Protein AF-A0A1F8CWR6-F1 (afdb_monomer_lite)

pLDDT: mean 93.89, std 5.37, range [63.25, 98.38]

Foldseek 3Di:
DVVVVVVVVVVVVVVVVVVCCCVVPVVVLVVLLVVLVLLLVLLVQLLVLLVVLLVADPPDPCRVVSNVVSVVSNVVSLVVCCVDPPDPLSNVLSVVVVVLVVVLVPDPDSVVSSVSCPDPSVVVSSVSSVVSSVVSVVSNVD

Radius of gyration: 23.77 Å; chains: 1; bounding box: 49×27×77 Å

Secondary structure (DSSP, 8-state):
-HHHHHHHHHHHHHHHHHHHHIIIIIHHHHHHHHHHHHHHHHHHHHHHHHHHHTT--TTSTTHHHHHHHHHHHHHHHHHHHHHS-SSHHHHHHHHHHHHHHHHHHTSSSHHHHHHHHTSHHHHHHHHHHHHHHHHHHHHHH-

Sequence (142 aa):
MRYVTFVVKILVIFAVILLGYYFIYLLPHKGEVKEASSHYSNLVQNRTAYVNLTKLDSKSPSFDIQKSNLVDIIKKTNAKGLEKPINEEERRFFEKQNEILDRVFATDSYEEGVAILKSDESIKLLIDQSNLIDQIKKNIEG

Structure (mmCIF, N/CA/C/O backbone):
data_AF-A0A1F8CWR6-F1
#
_entry.id   AF-A0A1F8CWR6-F1
#
loop_
_atom_site.group_PDB
_atom_site.id
_atom_site.type_symbol
_atom_site.label_atom_id
_atom_site.label_alt_id
_atom_site.label_comp_id
_atom_site.label_asym_id
_atom_site.label_entity_id
_atom_site.label_seq_id
_atom_site.pdbx_PDB_ins_code
_atom_site.Cartn_x
_atom_site.Cartn_y
_atom_site.Cartn_z
_atom_site.occupancy
_atom_site.B_iso_or_equiv
_atom_site.auth_seq_id
_atom_site.auth_comp_id
_atom_site.auth_asym_id
_atom_site.auth_atom_id
_atom_site.pdbx_PDB_model_num
ATOM 1 N N . MET A 1 1 ? 24.774 17.516 -57.861 1.00 63.25 1 MET A N 1
ATOM 2 C CA . MET A 1 1 ? 24.082 16.226 -57.612 1.00 63.25 1 MET A CA 1
ATOM 3 C C . MET A 1 1 ? 24.806 15.320 -56.613 1.00 63.25 1 MET A C 1
ATOM 5 O O . MET A 1 1 ? 24.201 15.028 -55.595 1.00 63.25 1 MET A O 1
ATOM 9 N N . ARG A 1 2 ? 26.084 14.941 -56.806 1.00 76.50 2 ARG A N 1
ATOM 10 C CA . ARG A 1 2 ? 26.830 14.066 -55.860 1.00 76.50 2 ARG A CA 1
ATOM 11 C C . ARG A 1 2 ? 26.803 14.517 -54.390 1.00 76.50 2 ARG A C 1
ATOM 13 O O . ARG A 1 2 ? 26.593 13.690 -53.511 1.00 76.50 2 ARG A O 1
ATOM 20 N N . TYR A 1 3 ? 26.972 15.815 -54.136 1.00 81.06 3 TYR A N 1
ATOM 21 C CA . TYR A 1 3 ? 26.941 16.379 -52.780 1.00 81.06 3 TYR A CA 1
ATOM 22 C C . TYR A 1 3 ? 25.564 16.235 -52.113 1.00 81.06 3 TYR A C 1
ATOM 24 O O . TYR A 1 3 ? 25.468 15.793 -50.977 1.00 81.06 3 TYR A O 1
ATOM 32 N N . VAL A 1 4 ? 24.486 16.507 -52.855 1.00 83.38 4 VAL A N 1
ATOM 33 C CA . VAL A 1 4 ? 23.104 16.349 -52.368 1.00 83.38 4 VAL A CA 1
ATOM 34 C C . VAL A 1 4 ? 22.824 14.889 -52.010 1.00 83.38 4 VAL A C 1
ATOM 36 O O . VAL A 1 4 ? 22.310 14.607 -50.934 1.00 83.38 4 VAL A O 1
ATOM 39 N N . THR A 1 5 ? 23.229 13.941 -52.860 1.00 85.38 5 THR A N 1
ATOM 40 C CA . THR A 1 5 ? 23.070 12.507 -52.577 1.00 85.38 5 THR A CA 1
ATOM 41 C C . THR A 1 5 ? 23.862 12.068 -51.341 1.00 85.38 5 THR A C 1
ATOM 43 O O . THR A 1 5 ? 23.394 11.224 -50.582 1.00 85.38 5 THR A O 1
ATOM 46 N N . PHE A 1 6 ? 25.051 12.635 -51.120 1.00 87.75 6 PHE A N 1
ATOM 47 C CA . PHE A 1 6 ? 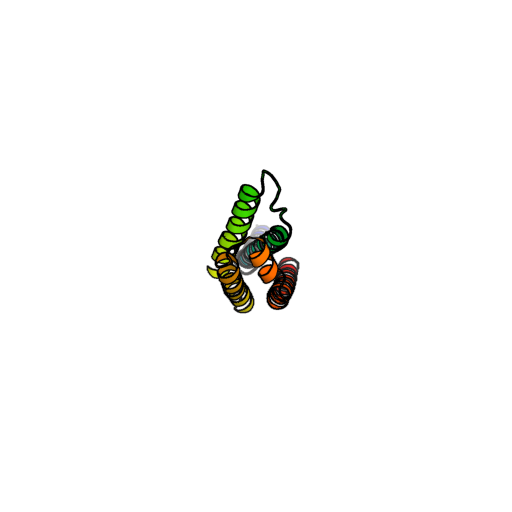25.861 12.365 -49.931 1.00 87.75 6 PHE A CA 1
ATOM 48 C C . PHE A 1 6 ? 25.190 12.884 -48.652 1.00 87.75 6 PHE A C 1
ATOM 50 O O . PHE A 1 6 ? 25.055 12.133 -47.689 1.00 87.75 6 PHE A O 1
ATOM 57 N N . VAL A 1 7 ? 24.680 14.120 -48.673 1.00 89.88 7 VAL A N 1
ATOM 58 C CA . VAL A 1 7 ? 23.935 14.712 -47.549 1.00 89.88 7 VAL A CA 1
ATOM 59 C C . VAL A 1 7 ? 22.681 13.897 -47.224 1.00 89.88 7 VAL A C 1
ATOM 61 O O . VAL A 1 7 ? 22.450 13.574 -46.062 1.00 89.88 7 VAL A O 1
ATOM 64 N N . VAL A 1 8 ? 21.907 13.484 -48.234 1.00 92.56 8 VAL A N 1
ATOM 65 C CA . VAL A 1 8 ? 20.714 12.644 -48.029 1.00 92.56 8 VAL A CA 1
ATOM 66 C C . VAL A 1 8 ? 21.076 11.308 -47.375 1.00 92.56 8 VAL A C 1
ATOM 68 O O . VAL A 1 8 ? 20.398 10.889 -46.443 1.00 92.56 8 VAL A O 1
ATOM 71 N N . LYS A 1 9 ? 22.166 10.651 -47.795 1.00 91.12 9 LYS A N 1
ATOM 72 C CA . LYS A 1 9 ? 22.621 9.398 -47.164 1.00 91.12 9 LYS A CA 1
ATOM 73 C C . LYS A 1 9 ? 22.988 9.589 -45.693 1.00 91.12 9 LYS A C 1
ATOM 75 O O . LYS A 1 9 ? 22.618 8.751 -44.876 1.00 91.12 9 LYS A O 1
ATOM 80 N N . ILE A 1 10 ? 23.671 10.683 -45.353 1.00 92.88 10 ILE A N 1
ATOM 81 C CA . ILE A 1 10 ? 23.999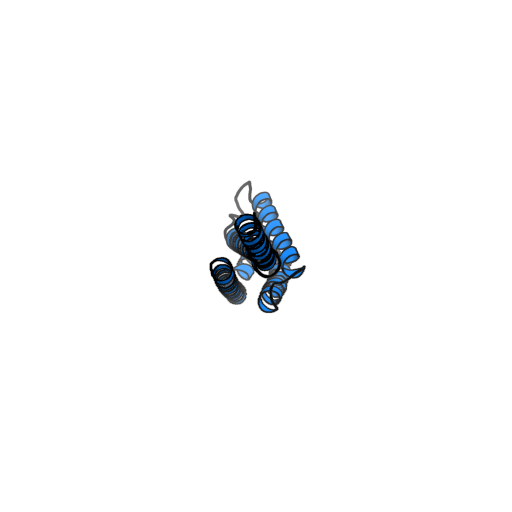 11.011 -43.958 1.00 92.88 10 ILE A CA 1
ATOM 82 C C . ILE A 1 10 ? 22.723 11.222 -43.142 1.00 92.88 10 ILE A C 1
ATOM 84 O O . ILE A 1 10 ? 22.608 10.662 -42.056 1.00 92.88 10 ILE A O 1
ATOM 88 N N . LEU A 1 11 ? 21.747 11.967 -43.669 1.00 93.56 11 LEU A N 1
ATOM 89 C CA . LEU A 1 11 ? 20.468 12.188 -42.989 1.00 93.56 11 LEU A CA 1
ATOM 90 C C . LEU A 1 11 ? 19.700 10.883 -42.764 1.00 93.56 11 LEU A C 1
ATOM 92 O O . LEU A 1 11 ? 19.148 10.687 -41.686 1.00 93.56 11 LEU A O 1
ATOM 96 N N . VAL A 1 12 ? 19.701 9.972 -43.741 1.00 93.50 12 VAL A N 1
ATOM 97 C CA . VAL A 1 12 ? 19.077 8.648 -43.595 1.00 93.50 12 VAL A CA 1
ATOM 98 C C . VAL A 1 12 ? 19.776 7.834 -42.505 1.00 93.50 12 VAL A C 1
ATOM 100 O O . VAL A 1 12 ? 19.101 7.280 -41.643 1.00 93.50 12 VAL A O 1
ATOM 103 N N . ILE A 1 13 ? 21.112 7.795 -42.488 1.00 94.12 13 ILE A N 1
ATOM 104 C CA . ILE A 1 13 ? 21.872 7.090 -41.442 1.00 94.12 13 ILE A CA 1
ATOM 105 C C . ILE A 1 13 ? 21.582 7.695 -40.062 1.00 94.12 13 ILE A C 1
ATOM 107 O O . ILE A 1 13 ? 21.344 6.962 -39.105 1.00 94.12 13 ILE A O 1
ATOM 111 N N . PHE A 1 14 ? 21.539 9.024 -39.961 1.00 94.94 14 PHE A N 1
ATOM 112 C CA . PHE A 1 14 ? 21.225 9.717 -38.715 1.00 94.94 14 PHE A CA 1
ATOM 113 C C . PHE A 1 14 ? 19.796 9.426 -38.238 1.00 94.94 14 PHE A C 1
ATOM 115 O O . PHE A 1 14 ? 19.587 9.135 -37.063 1.00 94.94 14 PHE A O 1
ATOM 122 N N . ALA A 1 15 ? 18.818 9.420 -39.149 1.00 94.00 15 ALA A N 1
ATOM 123 C CA . ALA A 1 15 ? 17.442 9.046 -38.839 1.00 94.00 15 ALA A CA 1
ATOM 124 C C . ALA A 1 15 ? 17.346 7.599 -38.328 1.00 94.00 15 ALA A C 1
ATOM 126 O O . ALA A 1 15 ? 16.650 7.345 -37.349 1.00 94.00 15 ALA A O 1
ATOM 127 N N . VAL A 1 16 ? 18.084 6.662 -38.934 1.00 95.44 16 VAL A N 1
ATOM 128 C CA . VAL A 1 16 ? 18.144 5.265 -38.473 1.00 95.44 16 VAL A CA 1
ATOM 129 C C . VAL A 1 16 ? 18.759 5.165 -37.074 1.00 95.44 16 VAL A C 1
ATOM 131 O O . VAL A 1 16 ? 18.219 4.445 -36.237 1.00 95.44 16 VAL A O 1
ATOM 134 N N . ILE A 1 17 ? 19.831 5.912 -36.781 1.00 94.94 17 ILE A N 1
ATOM 135 C CA . ILE A 1 17 ? 20.437 5.949 -35.438 1.00 94.94 17 ILE A CA 1
ATOM 136 C C . ILE A 1 17 ? 19.445 6.498 -34.404 1.00 94.94 17 ILE A C 1
ATOM 138 O O . ILE A 1 17 ? 19.282 5.899 -33.343 1.00 94.94 17 ILE A O 1
ATOM 142 N N . LEU A 1 18 ? 18.753 7.600 -34.710 1.00 93.31 18 LEU A N 1
ATOM 143 C CA . LEU A 1 18 ? 17.763 8.189 -33.805 1.00 93.31 18 LEU A CA 1
ATOM 144 C C . LEU A 1 18 ? 16.574 7.258 -33.555 1.00 93.31 18 LEU A C 1
ATOM 146 O O . LEU A 1 18 ? 16.132 7.124 -32.415 1.00 93.31 18 LEU A O 1
ATOM 150 N N . LEU A 1 19 ? 16.074 6.591 -34.599 1.00 94.38 19 LEU A N 1
ATOM 151 C CA . LEU A 1 19 ? 15.018 5.589 -34.462 1.00 94.38 19 LEU A CA 1
ATOM 152 C C . LEU A 1 19 ? 15.497 4.406 -33.616 1.00 94.38 19 LEU A C 1
ATOM 154 O O . LEU A 1 19 ? 14.787 3.988 -32.705 1.00 94.38 19 LEU A O 1
ATOM 158 N N . GLY A 1 20 ? 16.714 3.915 -33.859 1.00 93.19 20 GLY A N 1
ATOM 159 C CA . GLY A 1 20 ? 17.332 2.869 -33.046 1.00 93.19 20 GLY A CA 1
ATOM 160 C C . GLY A 1 20 ? 17.413 3.263 -31.571 1.00 93.19 20 GLY A C 1
ATOM 161 O O . GLY A 1 20 ? 16.938 2.523 -30.716 1.00 93.19 20 GLY A O 1
ATOM 162 N N . TYR A 1 21 ? 17.924 4.459 -31.269 1.00 92.81 21 TYR A N 1
ATOM 163 C CA . TYR A 1 21 ? 17.974 4.988 -29.903 1.00 92.81 21 TYR A CA 1
ATOM 164 C C . TYR A 1 21 ? 16.580 5.093 -29.265 1.00 92.81 21 TYR A C 1
ATOM 166 O O . TYR A 1 21 ? 16.386 4.694 -28.116 1.00 92.81 21 TYR A O 1
ATOM 174 N N . TYR A 1 22 ? 15.587 5.577 -30.013 1.00 92.38 22 TYR A N 1
ATOM 175 C CA . TYR A 1 22 ? 14.217 5.688 -29.521 1.00 92.38 22 TYR A CA 1
ATOM 176 C C . TYR A 1 22 ? 13.626 4.328 -29.124 1.00 92.38 22 TYR A C 1
ATOM 178 O O . TYR A 1 22 ? 13.096 4.192 -28.020 1.00 92.38 22 TYR A O 1
ATOM 186 N N . PHE A 1 23 ? 13.727 3.323 -29.998 1.00 92.00 23 PHE A N 1
ATOM 187 C CA . PHE A 1 23 ? 13.120 2.011 -29.761 1.00 92.00 23 PHE A CA 1
ATOM 188 C C . PHE A 1 23 ? 13.891 1.155 -28.756 1.00 92.00 23 PHE A C 1
ATOM 190 O O . PHE A 1 23 ? 13.265 0.412 -28.007 1.00 92.00 23 PHE A O 1
ATOM 197 N N . ILE A 1 24 ? 15.222 1.256 -28.727 1.00 89.75 24 ILE A N 1
ATOM 198 C CA . ILE A 1 24 ? 16.062 0.437 -27.843 1.00 89.75 24 ILE A CA 1
ATOM 199 C C . ILE A 1 24 ? 16.115 1.022 -26.429 1.00 89.75 24 ILE A C 1
ATOM 201 O O . ILE A 1 24 ? 16.151 0.262 -25.468 1.00 89.75 24 ILE A O 1
ATOM 205 N N . TYR A 1 25 ? 16.116 2.351 -26.286 1.00 87.88 25 TYR A N 1
ATOM 206 C CA . TYR A 1 25 ? 16.369 2.999 -24.996 1.00 87.88 25 TYR A CA 1
ATOM 207 C C . TYR A 1 25 ? 15.162 3.779 -24.464 1.00 87.88 25 TYR A C 1
ATOM 209 O O . TYR A 1 25 ? 14.665 3.493 -23.377 1.00 87.88 25 TYR A O 1
ATOM 217 N N . LEU A 1 26 ? 14.650 4.753 -25.224 1.00 86.62 26 LEU A N 1
ATOM 218 C CA . LEU A 1 26 ? 13.622 5.666 -24.705 1.00 86.62 26 LEU A CA 1
ATOM 219 C C . LEU A 1 26 ? 12.269 4.991 -24.473 1.00 86.62 26 LEU A C 1
ATOM 221 O O . LEU A 1 26 ? 11.589 5.313 -23.499 1.00 86.62 26 LEU A O 1
ATOM 225 N N . LEU A 1 27 ? 11.839 4.113 -25.380 1.00 85.38 27 LEU A N 1
ATOM 226 C CA . LEU A 1 27 ? 10.527 3.478 -25.282 1.00 85.38 27 LEU A CA 1
ATOM 227 C C . LEU A 1 27 ? 10.435 2.513 -24.080 1.00 85.38 27 LEU A C 1
ATOM 229 O O . LEU A 1 27 ? 9.485 2.670 -23.308 1.00 85.38 27 LEU A O 1
ATOM 233 N N . PRO A 1 28 ? 11.395 1.590 -23.854 1.00 85.19 28 PRO A N 1
ATOM 234 C CA . PRO A 1 28 ? 11.395 0.735 -22.665 1.00 85.19 28 PRO A CA 1
ATOM 235 C C . PRO A 1 28 ? 11.490 1.528 -21.359 1.00 85.19 28 PRO A C 1
ATOM 237 O O . PRO A 1 28 ? 10.665 1.328 -20.471 1.00 85.19 28 PRO A O 1
ATOM 240 N N . HIS A 1 29 ? 12.406 2.500 -21.277 1.00 86.06 29 HIS A N 1
ATOM 241 C CA . HIS A 1 29 ? 12.607 3.301 -20.067 1.00 86.06 29 HIS A CA 1
ATOM 242 C C . HIS A 1 29 ? 11.348 4.092 -19.673 1.00 86.06 29 HIS A C 1
ATOM 244 O O . HIS A 1 29 ? 10.967 4.137 -18.507 1.00 86.06 29 HIS A O 1
ATOM 250 N N . LYS A 1 30 ? 10.608 4.646 -20.646 1.00 84.19 30 LYS A N 1
ATOM 251 C CA . LYS A 1 30 ? 9.297 5.267 -20.376 1.00 84.19 30 LYS A CA 1
ATOM 252 C C . LYS A 1 30 ? 8.277 4.280 -19.804 1.00 84.19 30 LYS A C 1
ATOM 254 O O . LYS A 1 30 ? 7.430 4.684 -19.008 1.00 84.19 30 LYS A O 1
ATOM 259 N N . GLY A 1 31 ? 8.323 3.020 -20.236 1.00 85.12 31 GLY A N 1
ATOM 260 C CA . GLY A 1 31 ? 7.496 1.947 -19.690 1.00 85.12 31 GLY A CA 1
ATOM 261 C C . GLY A 1 31 ? 7.826 1.675 -18.224 1.00 85.12 31 GLY A C 1
ATOM 262 O O . GLY A 1 31 ? 6.927 1.722 -17.387 1.00 85.12 31 GLY A O 1
ATOM 263 N N . GLU A 1 32 ? 9.109 1.493 -17.915 1.00 87.19 32 GLU A N 1
ATOM 264 C CA . GLU A 1 32 ? 9.609 1.248 -16.554 1.00 87.19 32 GLU A CA 1
ATOM 265 C C . GLU A 1 32 ? 9.282 2.402 -15.601 1.00 87.19 32 GLU A C 1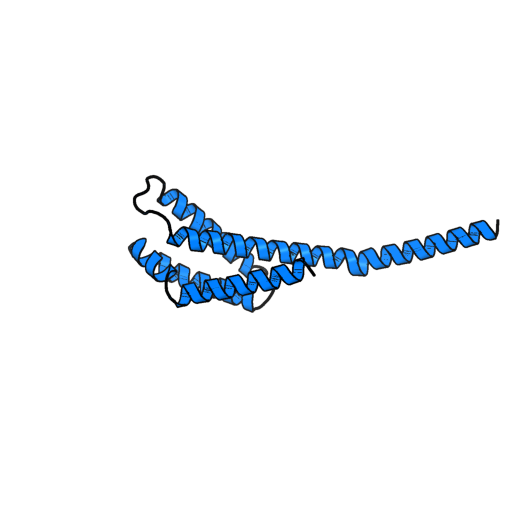
ATOM 267 O O . GLU A 1 32 ? 8.733 2.177 -14.524 1.00 87.19 32 GLU A O 1
ATOM 272 N N . VAL A 1 33 ? 9.517 3.652 -16.015 1.00 88.12 33 VAL A N 1
ATOM 273 C CA . VAL A 1 33 ? 9.203 4.841 -15.204 1.00 88.12 33 VAL A CA 1
ATOM 274 C C . VAL A 1 33 ? 7.703 4.945 -14.924 1.00 88.12 33 VAL A C 1
ATOM 276 O O . VAL A 1 33 ? 7.290 5.277 -13.809 1.00 88.12 33 VAL A O 1
ATOM 279 N N . LYS A 1 34 ? 6.859 4.648 -15.920 1.00 89.56 34 LYS A N 1
ATOM 280 C CA . LYS A 1 34 ? 5.400 4.654 -15.751 1.00 89.56 34 LYS A CA 1
ATOM 281 C C . LYS A 1 34 ? 4.946 3.568 -14.778 1.00 89.56 34 LYS A C 1
ATOM 283 O O . LYS A 1 34 ? 4.064 3.823 -13.957 1.00 89.56 34 LYS A O 1
ATOM 288 N N . GLU A 1 35 ? 5.530 2.381 -14.876 1.00 90.75 35 GLU A N 1
ATOM 289 C CA . GLU A 1 35 ? 5.259 1.274 -13.966 1.00 90.75 35 GLU A CA 1
ATOM 290 C C . GLU A 1 35 ? 5.681 1.634 -12.536 1.00 90.75 35 GLU A C 1
ATOM 292 O O . GLU A 1 35 ? 4.833 1.660 -11.643 1.00 90.75 35 GLU A O 1
ATOM 297 N N . ALA A 1 36 ? 6.928 2.063 -12.334 1.00 92.25 36 ALA A N 1
ATOM 298 C CA . ALA A 1 36 ? 7.436 2.517 -11.041 1.00 92.25 36 ALA A CA 1
ATOM 299 C C . ALA A 1 36 ? 6.578 3.646 -10.437 1.00 92.25 36 ALA A C 1
ATOM 301 O O . ALA A 1 36 ? 6.246 3.613 -9.254 1.00 92.25 36 ALA A O 1
ATOM 302 N N . SER A 1 37 ? 6.126 4.607 -11.251 1.00 92.94 37 SER A N 1
ATOM 303 C CA . SER A 1 37 ? 5.227 5.687 -10.807 1.00 92.94 37 SER A CA 1
ATOM 304 C C . SER A 1 37 ? 3.867 5.171 -10.327 1.00 92.94 37 SER A C 1
ATOM 306 O O . SER A 1 37 ? 3.288 5.716 -9.384 1.00 92.94 37 SER A O 1
ATOM 308 N N . SER A 1 38 ? 3.347 4.114 -10.956 1.00 94.44 38 SER A N 1
ATOM 309 C CA . SER A 1 38 ? 2.113 3.452 -10.524 1.00 94.44 38 SER A CA 1
ATOM 310 C C . SER A 1 38 ? 2.299 2.759 -9.173 1.00 94.44 38 SER A C 1
ATOM 312 O O . SER A 1 38 ? 1.461 2.929 -8.285 1.00 94.44 38 SER A O 1
ATOM 314 N N . HIS A 1 39 ? 3.407 2.035 -8.990 1.00 95.06 39 HIS A N 1
ATOM 315 C CA . HIS A 1 39 ? 3.771 1.410 -7.712 1.00 95.06 39 HIS A CA 1
ATOM 316 C C . HIS A 1 39 ? 3.925 2.442 -6.596 1.00 95.06 39 HIS A C 1
ATOM 318 O O . HIS A 1 39 ? 3.278 2.337 -5.553 1.00 95.06 39 HIS A O 1
ATOM 324 N N . TYR A 1 40 ? 4.682 3.508 -6.862 1.00 96.00 40 TYR A N 1
ATOM 325 C CA . TYR A 1 40 ? 4.835 4.643 -5.957 1.00 96.00 40 TYR A CA 1
ATOM 326 C C . TYR A 1 40 ? 3.476 5.214 -5.531 1.00 96.00 40 TYR A C 1
ATOM 328 O O . TYR A 1 40 ? 3.195 5.350 -4.340 1.00 96.00 40 TYR A O 1
ATOM 336 N N . SER A 1 41 ? 2.599 5.506 -6.497 1.00 96.06 41 SER A N 1
ATOM 337 C CA . SER A 1 41 ? 1.276 6.065 -6.212 1.00 96.06 41 SER A CA 1
ATOM 338 C C . SER A 1 41 ? 0.412 5.117 -5.377 1.00 96.06 41 SER A C 1
ATOM 340 O O . SER A 1 41 ? -0.253 5.569 -4.443 1.00 96.06 41 SER A O 1
ATOM 342 N N . ASN A 1 42 ? 0.440 3.813 -5.673 1.00 96.38 42 ASN A N 1
ATOM 343 C CA . ASN A 1 42 ? -0.292 2.803 -4.910 1.00 96.38 42 ASN A CA 1
ATOM 344 C C . ASN A 1 42 ? 0.198 2.732 -3.457 1.00 96.38 42 ASN A C 1
ATOM 346 O O . ASN A 1 42 ? -0.631 2.778 -2.550 1.00 96.38 42 ASN A O 1
ATOM 350 N N . LEU A 1 43 ? 1.514 2.676 -3.226 1.00 97.06 43 LEU A N 1
ATOM 351 C CA . LEU A 1 43 ? 2.096 2.627 -1.880 1.00 97.06 43 LEU A CA 1
ATOM 352 C C . LEU A 1 43 ? 1.786 3.896 -1.080 1.00 97.06 43 LEU A C 1
ATOM 354 O O . LEU A 1 43 ? 1.403 3.810 0.084 1.00 97.06 43 LEU A O 1
ATOM 358 N N . VAL A 1 44 ? 1.879 5.078 -1.696 1.00 97.88 44 VAL A N 1
ATOM 359 C CA . VAL A 1 44 ? 1.545 6.344 -1.026 1.00 97.88 44 VAL A CA 1
ATOM 360 C C . VAL A 1 44 ? 0.063 6.394 -0.652 1.00 97.88 44 VAL A C 1
ATOM 362 O O . VAL A 1 44 ? -0.265 6.691 0.496 1.00 97.88 44 VAL A O 1
ATOM 365 N N . GLN A 1 45 ? -0.838 6.070 -1.586 1.00 98.00 45 GLN A N 1
ATOM 366 C CA . GLN A 1 45 ? -2.280 6.034 -1.314 1.00 98.00 45 GLN A CA 1
ATOM 367 C C . GLN A 1 45 ? -2.625 5.027 -0.215 1.00 98.00 45 GLN A C 1
ATOM 369 O O . GLN A 1 45 ? -3.393 5.350 0.692 1.00 98.00 45 GLN A O 1
ATOM 374 N N . ASN A 1 46 ? -2.025 3.837 -0.270 1.00 98.25 46 ASN A N 1
ATOM 375 C CA . ASN A 1 46 ? -2.184 2.799 0.737 1.00 98.25 46 ASN A CA 1
ATOM 376 C C . ASN A 1 46 ? -1.750 3.297 2.121 1.00 98.25 46 ASN A C 1
ATOM 378 O O . ASN A 1 46 ? -2.548 3.271 3.057 1.00 98.25 46 ASN A O 1
ATOM 382 N N . ARG A 1 47 ? -0.527 3.831 2.235 1.00 97.56 47 ARG A N 1
ATOM 383 C CA . ARG A 1 47 ? 0.021 4.377 3.482 1.00 97.56 47 ARG A CA 1
ATOM 384 C C . ARG A 1 47 ? -0.881 5.451 4.073 1.00 97.56 47 ARG A C 1
ATOM 386 O O . ARG A 1 47 ? -1.173 5.439 5.268 1.00 97.56 47 ARG A O 1
ATOM 393 N N . THR A 1 48 ? -1.327 6.392 3.242 1.00 98.06 48 THR A N 1
ATOM 394 C CA . THR A 1 48 ? -2.220 7.473 3.667 1.00 98.06 48 THR A CA 1
ATOM 395 C C . THR A 1 48 ? -3.545 6.921 4.176 1.00 98.06 48 THR A C 1
ATOM 397 O O . THR A 1 48 ? -4.003 7.341 5.238 1.00 98.06 48 THR A O 1
ATOM 400 N N . ALA A 1 49 ? -4.143 5.966 3.461 1.00 98.25 49 ALA A N 1
ATOM 401 C CA . ALA A 1 49 ? -5.399 5.362 3.876 1.00 98.25 49 ALA A CA 1
ATOM 402 C C . ALA A 1 49 ? -5.251 4.584 5.191 1.00 98.25 49 ALA A C 1
ATOM 404 O O . ALA A 1 49 ? -6.047 4.780 6.108 1.00 98.25 49 ALA A O 1
ATOM 405 N N . TYR A 1 50 ? -4.188 3.790 5.314 1.00 97.94 50 TYR A N 1
ATOM 406 C CA . TYR A 1 50 ? -3.864 3.014 6.507 1.00 97.94 50 TYR A CA 1
ATOM 407 C C . TYR A 1 50 ? -3.671 3.910 7.734 1.00 97.94 50 TYR A C 1
ATOM 409 O O . TYR A 1 50 ? -4.293 3.699 8.772 1.00 97.94 50 TYR A O 1
ATOM 417 N N . VAL A 1 51 ? -2.876 4.978 7.615 1.00 97.75 51 VAL A N 1
ATOM 418 C CA . VAL A 1 51 ? -2.654 5.926 8.716 1.00 97.75 51 VAL A CA 1
ATOM 419 C C . VAL A 1 51 ? -3.937 6.676 9.076 1.00 97.75 51 VAL A C 1
ATOM 421 O O . VAL A 1 51 ? -4.216 6.860 10.261 1.00 97.75 51 VAL A O 1
ATOM 424 N N . ASN A 1 52 ? -4.731 7.104 8.093 1.00 97.88 52 ASN A N 1
ATOM 425 C CA . ASN A 1 52 ? -5.995 7.797 8.352 1.00 97.88 52 ASN A CA 1
ATOM 426 C C . ASN A 1 52 ? -7.027 6.884 9.018 1.00 97.88 52 ASN A C 1
ATOM 428 O O . ASN A 1 52 ? -7.770 7.354 9.878 1.00 97.88 52 ASN A O 1
ATOM 432 N N . LEU A 1 53 ? -7.015 5.585 8.705 1.00 97.12 53 LEU A N 1
ATOM 433 C CA . LEU A 1 53 ? -7.871 4.603 9.364 1.00 97.12 53 LEU A CA 1
ATOM 434 C C . LEU A 1 53 ? -7.588 4.538 10.868 1.00 97.12 53 LEU A C 1
ATOM 436 O O . LEU A 1 53 ? -8.511 4.337 11.637 1.00 97.12 53 LEU A O 1
ATOM 440 N N . THR A 1 54 ? -6.350 4.791 11.310 1.00 96.00 54 THR A N 1
ATOM 441 C CA . THR A 1 54 ? -5.996 4.827 12.746 1.00 96.00 54 THR A CA 1
ATOM 442 C C . THR A 1 54 ? -6.430 6.103 13.483 1.00 96.00 54 THR A C 1
ATOM 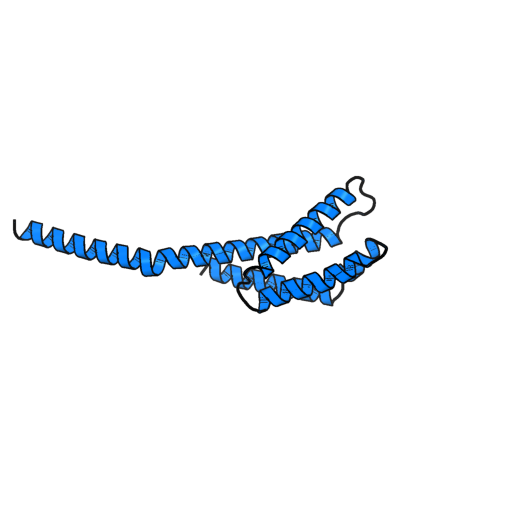444 O O . THR A 1 54 ? -6.255 6.212 14.705 1.00 96.00 54 THR A O 1
ATOM 447 N N . LYS A 1 55 ? -6.918 7.098 12.733 1.00 96.06 55 LYS A N 1
ATOM 448 C CA . LYS A 1 55 ? -7.208 8.462 13.197 1.00 96.06 55 LYS A CA 1
ATOM 449 C C . LYS A 1 55 ? -8.688 8.827 13.112 1.00 96.06 55 LYS A C 1
ATOM 451 O O . LYS A 1 55 ? -9.025 9.945 13.495 1.00 96.06 55 LYS A O 1
ATOM 456 N N . LEU A 1 56 ? -9.554 7.948 12.600 1.00 95.75 56 LEU A N 1
ATOM 457 C CA . LEU A 1 56 ? -10.980 8.261 12.522 1.00 95.75 56 LEU A CA 1
ATOM 458 C C . LEU A 1 56 ? -11.572 8.431 13.919 1.00 95.75 56 LEU A C 1
ATOM 460 O O . LEU A 1 56 ? -11.219 7.704 14.851 1.00 95.75 56 LEU A O 1
ATOM 464 N N . ASP A 1 57 ? -12.510 9.367 14.017 1.00 94.25 57 ASP A N 1
ATOM 465 C CA . ASP A 1 57 ? -13.354 9.560 15.188 1.00 94.25 57 ASP A CA 1
ATOM 466 C C . ASP A 1 57 ? -14.592 8.661 15.080 1.00 94.25 57 ASP A C 1
ATOM 468 O O . ASP A 1 57 ? -15.456 8.895 14.227 1.00 94.25 57 ASP A O 1
ATOM 472 N N . SER A 1 58 ? -14.686 7.650 15.952 1.00 93.56 58 SER A N 1
ATOM 473 C CA . SER A 1 58 ? -15.808 6.702 16.002 1.00 93.56 58 SER A CA 1
ATOM 474 C C . SER A 1 58 ? -17.144 7.349 16.371 1.00 93.56 58 SER A C 1
ATOM 476 O O . SER A 1 58 ? -18.196 6.760 16.135 1.00 93.56 58 SER A O 1
ATOM 478 N N . LYS A 1 59 ? -17.131 8.583 16.890 1.00 95.12 59 LYS A N 1
ATOM 479 C CA . LYS A 1 59 ? -18.339 9.347 17.233 1.00 95.12 59 LYS A CA 1
ATOM 480 C C . LYS A 1 59 ? -18.808 10.269 16.109 1.00 95.12 59 LYS A C 1
ATOM 482 O O . LYS A 1 59 ? -19.861 10.895 16.234 1.00 95.12 59 LYS A O 1
ATOM 487 N N . SER A 1 60 ? -18.050 10.376 15.017 1.00 95.75 60 SER A N 1
ATOM 488 C CA . SER A 1 60 ? -18.430 11.212 13.880 1.00 95.75 60 SER A CA 1
ATOM 489 C C . SER A 1 60 ? -19.672 10.650 13.175 1.00 95.75 60 SER A C 1
ATOM 491 O O . SER A 1 60 ? -19.693 9.461 12.853 1.00 95.75 60 SER A O 1
ATOM 493 N N . PRO A 1 61 ? -20.652 11.489 12.781 1.00 95.12 61 PRO A N 1
ATOM 494 C CA . PRO A 1 61 ? -21.790 11.055 11.960 1.00 95.12 61 PRO A CA 1
ATOM 495 C C . PRO A 1 61 ? -21.397 10.435 10.611 1.00 95.12 61 PRO A C 1
ATOM 497 O O . PRO A 1 61 ? -22.201 9.767 9.973 1.00 95.12 61 PRO A O 1
ATOM 500 N N . SER A 1 62 ? -20.168 10.683 10.151 1.00 95.69 62 SER A N 1
ATOM 501 C CA . SER A 1 62 ? -19.647 10.180 8.875 1.00 95.69 62 SER A CA 1
ATOM 502 C C . SER A 1 62 ? -18.666 9.014 9.032 1.00 95.69 62 SER A C 1
ATOM 504 O O . SER A 1 62 ? -18.056 8.597 8.046 1.00 95.69 62 SER A O 1
ATOM 506 N N . PHE A 1 63 ? -18.510 8.489 10.252 1.00 96.56 63 PHE A N 1
ATOM 507 C CA . PHE A 1 63 ? -17.508 7.483 10.595 1.00 96.56 63 PHE A CA 1
ATOM 508 C C . PHE A 1 63 ? -17.548 6.260 9.675 1.00 96.56 63 PHE A C 1
ATOM 510 O O . PHE A 1 63 ? -16.532 5.929 9.068 1.00 96.56 63 PHE A O 1
ATOM 517 N N . ASP A 1 64 ? -18.709 5.624 9.509 1.00 96.19 64 ASP A N 1
ATOM 518 C CA . ASP A 1 64 ? -18.801 4.383 8.732 1.00 96.19 64 ASP A CA 1
ATOM 519 C C . ASP A 1 64 ? -18.478 4.580 7.250 1.00 96.19 64 ASP A C 1
ATOM 521 O O . ASP A 1 64 ? -17.806 3.740 6.651 1.00 96.19 64 ASP A O 1
ATOM 525 N N . ILE A 1 65 ? -18.875 5.720 6.676 1.00 97.00 65 ILE A N 1
ATOM 526 C CA . ILE A 1 65 ? -18.553 6.068 5.287 1.00 97.00 65 ILE A CA 1
ATOM 527 C C . ILE A 1 65 ? -17.042 6.273 5.141 1.00 97.00 65 ILE A C 1
ATOM 529 O O . ILE A 1 65 ? -16.426 5.723 4.229 1.00 97.00 65 ILE A O 1
ATOM 533 N N . GLN A 1 66 ? -16.424 7.037 6.048 1.00 97.69 66 GLN A N 1
ATOM 534 C CA . GLN A 1 66 ? -14.978 7.266 6.018 1.00 97.69 66 GLN A CA 1
ATOM 535 C C . GLN A 1 66 ? -14.200 5.960 6.212 1.00 97.69 66 GLN A C 1
ATOM 537 O O . GLN A 1 66 ? -13.275 5.679 5.451 1.00 97.69 66 GLN A O 1
ATOM 542 N N . LYS A 1 67 ? -14.607 5.136 7.182 1.00 97.12 67 LYS A N 1
ATOM 543 C CA . LYS A 1 67 ? -14.020 3.823 7.465 1.00 97.12 67 LYS A CA 1
ATOM 544 C C . LYS A 1 67 ? -14.087 2.912 6.245 1.00 97.12 67 LYS A C 1
ATOM 546 O O . LYS A 1 67 ? -13.050 2.403 5.831 1.00 97.12 67 LYS A O 1
ATOM 551 N N . SER A 1 68 ? -15.270 2.753 5.647 1.00 97.25 68 SER A N 1
ATOM 552 C CA . SER A 1 68 ? -15.456 1.926 4.448 1.00 97.25 68 SER A CA 1
ATOM 553 C C . SER A 1 68 ? -14.560 2.399 3.308 1.00 97.25 68 SER A C 1
ATOM 555 O O . SER A 1 68 ? -13.802 1.607 2.760 1.00 97.25 68 SER A O 1
ATOM 557 N N . ASN A 1 69 ? -14.557 3.704 3.020 1.00 98.12 69 ASN A N 1
ATOM 558 C CA . ASN A 1 69 ? -13.744 4.269 1.944 1.00 98.12 69 ASN A CA 1
ATOM 559 C C . ASN A 1 69 ? -12.245 4.007 2.145 1.00 98.12 69 ASN A C 1
ATOM 561 O O . ASN A 1 69 ? -11.545 3.651 1.198 1.00 98.12 69 ASN A O 1
ATOM 565 N N . LEU A 1 70 ? -11.734 4.183 3.367 1.00 98.25 70 LEU A N 1
ATOM 566 C CA . LEU A 1 70 ? -10.322 3.938 3.668 1.00 98.25 70 LEU A CA 1
ATOM 567 C C . LEU A 1 70 ? -9.971 2.452 3.549 1.00 98.25 70 LEU A C 1
ATOM 569 O O . LEU A 1 70 ? -8.955 2.119 2.941 1.00 98.25 70 LEU A O 1
ATOM 573 N N . VAL A 1 71 ? -10.825 1.565 4.064 1.00 97.50 71 VAL A N 1
ATOM 574 C CA . VAL A 1 71 ? -10.651 0.111 3.932 1.00 97.50 71 VAL A CA 1
ATOM 575 C C . VAL A 1 71 ? -10.656 -0.316 2.464 1.00 97.50 71 VAL A C 1
ATOM 577 O O . VAL A 1 71 ? -9.805 -1.108 2.060 1.00 97.50 71 VAL A O 1
ATOM 580 N N . ASP A 1 72 ? -11.548 0.241 1.647 1.00 98.19 72 ASP A N 1
ATOM 581 C CA . ASP A 1 72 ? -11.620 -0.061 0.216 1.00 98.19 72 ASP A CA 1
ATOM 582 C C . ASP A 1 72 ? -10.364 0.400 -0.529 1.00 98.19 72 ASP A C 1
ATOM 584 O O . ASP A 1 72 ? -9.849 -0.327 -1.383 1.00 98.19 72 ASP A O 1
ATOM 588 N N . ILE A 1 73 ? -9.817 1.573 -0.187 1.00 98.38 73 ILE A N 1
ATOM 589 C CA . ILE A 1 73 ? -8.543 2.046 -0.747 1.00 98.38 73 ILE A CA 1
ATOM 590 C C . ILE A 1 73 ? -7.411 1.079 -0.389 1.00 98.38 73 ILE A C 1
ATOM 592 O O . ILE A 1 73 ? -6.647 0.692 -1.276 1.00 98.38 73 ILE A O 1
ATOM 596 N N . ILE A 1 74 ? -7.309 0.660 0.876 1.00 98.12 74 ILE A N 1
ATOM 597 C CA . ILE A 1 74 ? -6.274 -0.276 1.338 1.00 98.12 74 ILE A CA 1
ATOM 598 C C . ILE A 1 74 ? -6.400 -1.614 0.597 1.00 98.12 74 ILE A C 1
ATOM 600 O O . ILE A 1 74 ? -5.448 -2.050 -0.044 1.00 98.12 74 ILE A O 1
ATOM 604 N N . LYS A 1 75 ? -7.593 -2.222 0.572 1.00 97.56 75 LYS A N 1
ATOM 605 C CA . LYS A 1 75 ? -7.836 -3.496 -0.129 1.00 97.56 75 LYS A CA 1
ATOM 606 C C . LYS A 1 75 ? -7.505 -3.409 -1.617 1.00 97.56 75 LYS A C 1
ATOM 608 O O . LYS A 1 75 ? -6.824 -4.278 -2.158 1.00 97.56 75 LYS A O 1
ATOM 613 N N . LYS A 1 76 ? -7.950 -2.341 -2.284 1.00 97.88 76 LYS A N 1
ATOM 614 C CA . LYS A 1 76 ? -7.697 -2.123 -3.713 1.00 97.88 76 LYS A CA 1
ATOM 615 C C . LYS A 1 76 ? -6.211 -1.944 -4.010 1.00 97.88 76 LYS A C 1
ATOM 617 O O . LYS A 1 76 ? -5.727 -2.458 -5.015 1.00 97.88 76 LYS A O 1
ATOM 622 N N . THR A 1 77 ? -5.500 -1.186 -3.181 1.00 97.56 77 THR A N 1
ATOM 623 C CA . THR A 1 77 ? -4.062 -0.952 -3.369 1.00 97.56 77 THR A CA 1
ATOM 624 C C . THR A 1 77 ? -3.237 -2.200 -3.056 1.00 97.56 77 THR A C 1
ATOM 626 O O . THR A 1 77 ? -2.321 -2.484 -3.821 1.00 97.56 77 THR A O 1
ATOM 629 N N . ASN A 1 78 ? -3.619 -3.005 -2.058 1.00 96.94 78 ASN A N 1
ATOM 630 C CA . ASN A 1 78 ? -2.978 -4.296 -1.773 1.00 96.94 78 ASN A CA 1
ATOM 631 C C . ASN A 1 78 ? -3.159 -5.288 -2.914 1.00 96.94 78 ASN A C 1
ATOM 633 O O . ASN A 1 78 ? -2.188 -5.885 -3.365 1.00 96.94 78 ASN A O 1
ATOM 637 N N . ALA A 1 79 ? -4.384 -5.427 -3.427 1.00 96.88 79 ALA A N 1
ATOM 638 C CA . ALA A 1 79 ? -4.656 -6.310 -4.557 1.00 96.88 79 ALA A CA 1
ATOM 639 C C . ALA A 1 79 ? -3.801 -5.938 -5.780 1.00 96.88 79 ALA A C 1
ATOM 641 O O . ALA A 1 79 ? -3.163 -6.803 -6.372 1.00 96.88 79 ALA A O 1
ATOM 642 N N . LYS A 1 80 ? -3.719 -4.642 -6.108 1.00 95.62 80 LYS A N 1
ATOM 643 C CA . LYS A 1 80 ? -2.865 -4.148 -7.199 1.00 95.62 80 LYS A CA 1
ATOM 644 C C . LYS A 1 80 ? -1.378 -4.402 -6.957 1.00 95.62 80 LYS A C 1
ATOM 646 O O . LYS A 1 80 ? -0.667 -4.758 -7.887 1.00 95.62 80 LYS A O 1
ATOM 651 N N . GLY A 1 81 ? -0.913 -4.188 -5.729 1.00 93.69 81 GLY A N 1
ATOM 652 C CA . GLY A 1 81 ? 0.479 -4.412 -5.348 1.00 93.69 81 GLY A CA 1
ATOM 653 C C . GLY A 1 81 ? 0.902 -5.880 -5.414 1.00 93.69 81 GLY A C 1
ATOM 654 O O . GLY A 1 81 ? 2.048 -6.178 -5.727 1.00 93.69 81 GLY A O 1
ATOM 655 N N . LEU A 1 82 ? -0.037 -6.797 -5.175 1.00 96.50 82 LEU A N 1
ATOM 656 C CA . LEU A 1 82 ? 0.187 -8.241 -5.253 1.00 96.50 82 LEU A CA 1
ATOM 657 C C . LEU A 1 82 ? 0.011 -8.816 -6.663 1.00 96.50 82 LEU A C 1
ATOM 659 O O . LEU A 1 82 ? 0.585 -9.860 -6.958 1.00 96.50 82 LEU A O 1
ATOM 663 N N . GLU A 1 83 ? -0.761 -8.161 -7.535 1.00 96.00 83 GLU A N 1
ATOM 664 C CA . GLU A 1 83 ? -0.989 -8.616 -8.914 1.00 96.00 83 GLU A CA 1
ATOM 665 C C . GLU A 1 83 ? 0.309 -8.635 -9.733 1.00 96.00 83 GLU A C 1
ATOM 667 O O . GLU A 1 83 ? 0.575 -9.587 -10.468 1.00 96.00 83 GLU A O 1
ATOM 672 N N . LYS A 1 84 ? 1.125 -7.587 -9.598 1.00 92.94 84 LYS A N 1
ATOM 673 C CA . LYS A 1 84 ? 2.398 -7.458 -10.310 1.00 92.94 84 LYS A CA 1
ATOM 674 C C . LYS A 1 84 ? 3.416 -6.703 -9.450 1.00 92.94 84 LYS A C 1
ATOM 676 O O . LYS A 1 84 ? 3.661 -5.541 -9.738 1.00 92.94 8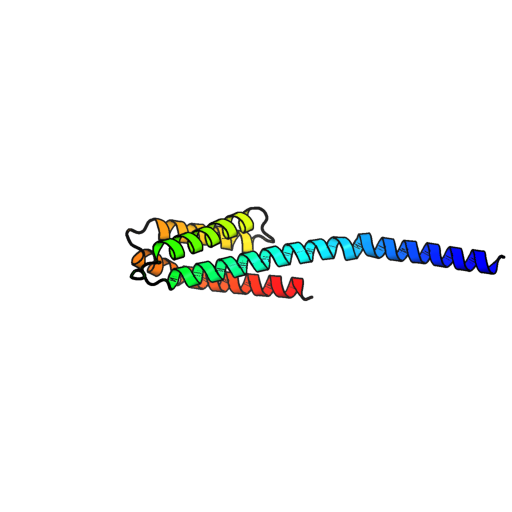4 LYS A O 1
ATOM 681 N N . PRO A 1 85 ? 3.979 -7.311 -8.395 1.00 93.12 85 PRO A N 1
ATOM 682 C CA . PRO A 1 85 ? 4.924 -6.626 -7.516 1.00 93.12 85 PRO A CA 1
ATOM 683 C C . PRO A 1 85 ? 6.221 -6.272 -8.256 1.00 93.12 85 PRO A C 1
ATOM 685 O O . PRO A 1 85 ? 6.712 -7.059 -9.068 1.00 93.12 85 PRO A O 1
ATOM 688 N N . ILE A 1 86 ? 6.810 -5.118 -7.936 1.00 91.19 86 ILE A N 1
ATOM 689 C CA . ILE A 1 86 ? 8.088 -4.673 -8.513 1.00 91.19 86 ILE A CA 1
ATOM 690 C C . ILE A 1 86 ? 9.254 -5.551 -8.049 1.00 91.19 86 ILE A C 1
ATOM 692 O O . ILE A 1 86 ? 10.218 -5.772 -8.781 1.00 91.19 86 ILE A O 1
ATOM 696 N N . ASN A 1 87 ? 9.174 -6.050 -6.815 1.00 91.94 87 ASN A N 1
ATOM 697 C CA . ASN A 1 87 ? 10.143 -6.947 -6.211 1.00 91.94 87 ASN A CA 1
ATOM 698 C C . ASN A 1 87 ? 9.497 -7.760 -5.074 1.00 91.94 87 ASN A C 1
ATOM 700 O O . ASN A 1 87 ? 8.355 -7.539 -4.669 1.00 91.94 87 ASN A O 1
ATOM 704 N N . GLU A 1 88 ? 10.253 -8.715 -4.542 1.00 94.31 88 GLU A N 1
ATOM 705 C CA . GLU A 1 88 ? 9.796 -9.584 -3.455 1.00 94.31 88 GLU A CA 1
ATOM 706 C C . GLU A 1 88 ? 9.588 -8.822 -2.128 1.00 94.31 88 GLU A C 1
ATOM 708 O O . GLU A 1 88 ? 8.787 -9.240 -1.296 1.00 94.31 88 GLU A O 1
ATOM 713 N N . GLU A 1 89 ? 10.266 -7.689 -1.923 1.00 94.12 89 GLU A N 1
ATOM 714 C CA . GLU A 1 89 ? 10.096 -6.850 -0.728 1.00 94.12 89 GLU A CA 1
ATOM 715 C C . GLU A 1 89 ? 8.716 -6.173 -0.710 1.00 94.12 89 GLU A C 1
ATOM 717 O O . GLU A 1 89 ? 8.004 -6.258 0.290 1.00 94.12 89 GLU A O 1
ATOM 722 N N . GLU A 1 90 ? 8.293 -5.580 -1.831 1.00 94.50 90 GLU A N 1
ATOM 723 C CA . GLU A 1 90 ? 6.963 -4.985 -1.995 1.00 94.50 90 GLU A CA 1
ATOM 724 C C . GLU A 1 90 ? 5.863 -6.039 -1.832 1.00 94.50 90 GLU A C 1
ATOM 726 O O . GLU A 1 90 ? 4.871 -5.811 -1.135 1.00 94.50 90 GLU A O 1
ATOM 731 N N . ARG A 1 91 ? 6.059 -7.222 -2.421 1.00 96.50 91 ARG A N 1
ATOM 732 C CA . ARG A 1 91 ? 5.123 -8.336 -2.271 1.00 96.50 91 ARG A CA 1
ATOM 733 C C . ARG A 1 91 ? 4.938 -8.717 -0.800 1.00 96.50 91 ARG A C 1
ATOM 735 O O . ARG A 1 91 ? 3.807 -8.752 -0.317 1.00 96.50 91 ARG A O 1
ATOM 742 N N . ARG A 1 92 ? 6.039 -8.953 -0.080 1.00 96.12 92 ARG A N 1
ATOM 743 C CA . ARG A 1 92 ? 6.015 -9.310 1.348 1.00 96.12 92 ARG A CA 1
ATOM 744 C C . ARG A 1 92 ? 5.383 -8.224 2.205 1.00 96.12 92 ARG A C 1
ATOM 746 O O . ARG A 1 92 ? 4.679 -8.542 3.159 1.00 96.12 92 ARG A O 1
ATOM 753 N N . PHE A 1 93 ? 5.615 -6.955 1.868 1.00 96.88 93 PHE A N 1
ATOM 754 C CA . PHE A 1 93 ? 4.953 -5.835 2.527 1.00 96.88 93 PHE A CA 1
ATOM 755 C C . PHE A 1 93 ? 3.423 -5.960 2.422 1.00 96.88 93 PHE A C 1
ATOM 757 O O . PHE A 1 93 ? 2.736 -5.905 3.443 1.00 96.88 93 PHE A O 1
ATOM 764 N N . PHE A 1 94 ? 2.884 -6.176 1.217 1.00 97.69 94 PHE A N 1
ATOM 765 C CA . PHE A 1 94 ? 1.437 -6.281 1.014 1.00 97.69 94 PHE A CA 1
ATOM 766 C C . PHE A 1 94 ? 0.832 -7.553 1.619 1.00 97.69 94 PHE A C 1
ATOM 768 O O . PHE A 1 94 ? -0.253 -7.486 2.199 1.00 97.69 94 PHE A O 1
ATOM 775 N N . GLU A 1 95 ? 1.528 -8.692 1.538 1.00 97.62 95 GLU A N 1
ATOM 776 C CA . GLU A 1 95 ? 1.119 -9.939 2.203 1.00 97.62 95 GLU A CA 1
ATOM 777 C C . GLU A 1 95 ? 1.007 -9.726 3.718 1.00 97.62 95 GLU A C 1
ATOM 779 O O . GLU A 1 95 ? -0.051 -9.955 4.306 1.00 97.62 95 GLU A O 1
ATOM 784 N N . LYS A 1 96 ? 2.047 -9.160 4.338 1.00 97.69 96 LYS A N 1
ATOM 785 C CA . LYS A 1 96 ? 2.052 -8.870 5.773 1.00 97.69 96 LYS A CA 1
ATOM 786 C C . LYS A 1 96 ? 1.006 -7.827 6.173 1.00 97.69 96 LYS A C 1
ATOM 788 O O . LYS A 1 96 ? 0.417 -7.924 7.249 1.00 97.69 96 LYS A O 1
ATOM 793 N N . GLN A 1 97 ? 0.743 -6.828 5.328 1.00 97.88 97 GLN A N 1
ATOM 794 C CA . GLN A 1 97 ? -0.325 -5.868 5.604 1.00 97.88 97 GLN A CA 1
ATOM 795 C C . GLN A 1 97 ? -1.696 -6.549 5.627 1.00 97.88 97 GLN A C 1
ATOM 797 O O . GLN A 1 97 ? -2.496 -6.246 6.510 1.00 97.88 97 GLN A O 1
ATOM 802 N N . ASN A 1 98 ? -1.962 -7.479 4.706 1.00 97.94 98 ASN A N 1
ATOM 803 C CA . ASN A 1 98 ? -3.202 -8.255 4.718 1.00 97.94 98 ASN A CA 1
ATOM 804 C C . ASN A 1 98 ? -3.335 -9.084 6.003 1.00 97.94 98 ASN A C 1
ATOM 806 O O . ASN A 1 98 ? -4.384 -9.032 6.631 1.00 97.94 98 ASN A O 1
ATOM 810 N N . GLU A 1 99 ? -2.267 -9.738 6.466 1.00 97.50 99 GLU A N 1
ATOM 811 C CA . GLU A 1 99 ? -2.284 -10.486 7.736 1.00 97.50 99 GLU A CA 1
ATOM 812 C C . GLU A 1 99 ? -2.604 -9.599 8.955 1.00 97.50 99 GLU A C 1
ATOM 814 O O . GLU A 1 99 ? -3.281 -10.020 9.898 1.00 97.50 99 GLU A O 1
ATOM 819 N N . ILE A 1 100 ? -2.111 -8.354 8.976 1.00 97.31 100 ILE A N 1
ATOM 820 C CA . ILE A 1 100 ? -2.484 -7.387 10.018 1.00 97.31 100 ILE A CA 1
ATOM 821 C C . ILE A 1 100 ? -3.961 -7.009 9.884 1.00 97.31 100 ILE A C 1
ATOM 823 O O . ILE A 1 100 ? -4.680 -7.007 10.882 1.00 97.31 100 ILE A O 1
ATOM 827 N N . LEU A 1 101 ? -4.423 -6.700 8.672 1.00 96.44 101 LEU A N 1
ATOM 828 C CA . LEU A 1 101 ? -5.807 -6.296 8.423 1.00 96.44 101 LEU A CA 1
ATOM 829 C C . LEU A 1 101 ? -6.809 -7.404 8.751 1.00 96.44 101 LEU A C 1
ATOM 831 O O . LEU A 1 101 ? -7.864 -7.104 9.300 1.00 96.44 101 LEU A O 1
ATOM 835 N N . ASP A 1 102 ? -6.475 -8.665 8.498 1.00 97.50 102 ASP A N 1
ATOM 836 C CA . ASP A 1 102 ? -7.315 -9.803 8.872 1.00 97.50 102 ASP A CA 1
ATOM 837 C C . ASP A 1 102 ? -7.504 -9.872 10.392 1.00 97.50 102 ASP A C 1
ATOM 839 O O . ASP A 1 102 ? -8.624 -10.052 10.872 1.00 97.50 102 ASP A O 1
ATOM 843 N N . ARG A 1 103 ? -6.438 -9.628 11.169 1.00 97.31 103 ARG A N 1
ATOM 844 C CA . ARG A 1 103 ? -6.532 -9.514 12.635 1.00 97.31 103 ARG A CA 1
ATOM 845 C C . ARG A 1 103 ? -7.362 -8.308 13.069 1.00 97.31 103 ARG A C 1
ATOM 847 O O . ARG A 1 103 ? -8.136 -8.424 14.009 1.00 97.31 103 ARG A O 1
ATOM 854 N N . VAL A 1 104 ? -7.220 -7.171 12.387 1.00 96.00 104 VAL A N 1
ATOM 855 C CA . VAL A 1 104 ? -7.991 -5.942 12.654 1.00 96.00 104 VAL A CA 1
ATOM 856 C C . VAL A 1 104 ? -9.477 -6.143 12.375 1.00 96.00 104 VAL A C 1
ATOM 858 O O . VAL A 1 104 ? -10.305 -5.648 13.124 1.00 96.00 104 VAL A O 1
ATOM 861 N N . PHE A 1 105 ? -9.842 -6.853 11.310 1.00 94.25 105 PHE A N 1
ATOM 862 C CA . PHE A 1 105 ? -11.246 -7.098 10.969 1.00 94.25 105 PHE A CA 1
ATOM 863 C C . PHE A 1 105 ? -11.883 -8.223 11.787 1.00 94.25 105 PHE A C 1
ATOM 865 O O . PHE A 1 105 ? -13.105 -8.348 11.779 1.00 94.25 105 PHE A O 1
ATOM 872 N N . ALA A 1 106 ? -11.075 -9.016 12.490 1.00 96.06 106 ALA A N 1
ATOM 873 C CA . ALA A 1 106 ? -11.542 -10.030 13.424 1.00 96.06 106 ALA A CA 1
ATOM 874 C C . ALA A 1 106 ? -11.862 -9.476 14.827 1.00 96.06 106 ALA A C 1
ATOM 876 O O . ALA A 1 106 ? -12.325 -10.243 15.667 1.00 96.06 106 ALA A O 1
ATOM 877 N N . THR A 1 107 ? -11.602 -8.192 15.109 1.00 95.94 107 THR A N 1
ATOM 878 C CA . THR A 1 107 ? -11.911 -7.581 16.413 1.00 95.94 107 THR A CA 1
ATOM 879 C C . THR A 1 107 ? -13.381 -7.189 16.537 1.00 95.94 107 THR A C 1
ATOM 881 O O . THR A 1 107 ? -14.041 -6.877 15.545 1.00 95.94 107 THR A O 1
ATOM 884 N N . ASP A 1 108 ? -13.878 -7.115 17.774 1.00 93.00 108 ASP A N 1
ATOM 885 C CA . ASP A 1 108 ? -15.286 -6.807 18.055 1.00 93.00 108 ASP A CA 1
ATOM 886 C C . ASP A 1 108 ? -15.584 -5.299 18.015 1.00 93.00 108 ASP A C 1
ATOM 888 O O . ASP A 1 108 ? -16.736 -4.877 17.883 1.00 93.00 108 ASP A O 1
ATOM 892 N N . SER A 1 109 ? -14.546 -4.461 18.112 1.00 95.12 109 SER A N 1
ATOM 893 C CA . SER A 1 109 ? -14.669 -3.002 18.078 1.00 95.12 109 SER A CA 1
ATOM 894 C C . SER A 1 109 ? -13.623 -2.334 17.188 1.00 95.12 109 SER A C 1
ATOM 896 O O . SER A 1 109 ? -12.562 -2.888 16.891 1.00 95.12 109 SER A O 1
ATOM 898 N N . TYR A 1 110 ? -13.919 -1.102 16.769 1.00 94.69 110 TYR A N 1
ATOM 899 C CA . TYR A 1 110 ? -12.974 -0.288 16.009 1.00 94.69 110 TYR A CA 1
ATOM 900 C C . TYR A 1 110 ? -11.755 0.090 16.856 1.00 94.69 110 TYR A C 1
ATOM 902 O O . TYR A 1 110 ? -10.634 0.077 16.357 1.00 94.69 110 TYR A O 1
ATOM 910 N N . GLU A 1 111 ? -11.953 0.397 18.135 1.00 95.69 111 GLU A N 1
ATOM 911 C CA . GLU A 1 111 ? -10.894 0.782 19.063 1.00 95.69 111 GLU A CA 1
ATOM 912 C C . GLU A 1 111 ? -9.861 -0.341 19.250 1.00 95.69 111 GLU A C 1
ATOM 914 O O . GLU A 1 111 ? -8.656 -0.073 19.234 1.00 95.69 111 GLU A O 1
ATOM 919 N N . GLU A 1 112 ? -10.311 -1.595 19.348 1.00 96.62 112 GLU A N 1
ATOM 920 C CA . GLU A 1 112 ? -9.432 -2.773 19.369 1.00 96.62 112 GLU A CA 1
ATOM 921 C C . GLU A 1 112 ? -8.669 -2.939 18.053 1.00 96.62 112 GLU A C 1
ATOM 923 O O . GLU A 1 112 ? -7.446 -3.107 18.059 1.00 96.62 112 GLU A O 1
ATOM 928 N N . GLY A 1 113 ? -9.356 -2.809 16.916 1.00 96.38 113 GLY A N 1
ATOM 929 C CA . GLY A 1 113 ? -8.715 -2.841 15.604 1.00 96.38 113 GLY A CA 1
ATOM 930 C C . GLY A 1 113 ? -7.643 -1.754 15.457 1.00 96.38 113 GLY A C 1
ATOM 931 O O . GLY A 1 113 ? -6.530 -2.014 14.998 1.00 96.38 113 GLY A O 1
ATOM 932 N N . VAL A 1 114 ? -7.917 -0.534 15.927 1.00 96.44 114 VAL A N 1
ATOM 933 C CA . VAL A 1 114 ? -6.949 0.575 15.938 1.00 96.44 114 VAL A CA 1
ATOM 934 C C .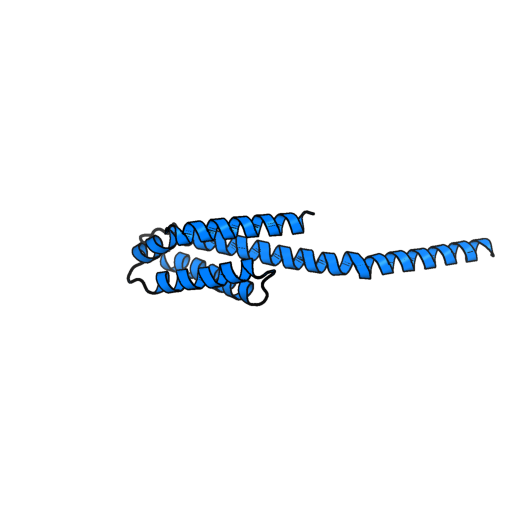 VAL A 1 114 ? -5.748 0.274 16.830 1.00 96.44 114 VAL A C 1
ATOM 936 O O . VAL A 1 114 ? -4.634 0.665 16.476 1.00 96.44 114 VAL A O 1
ATOM 939 N N . ALA A 1 115 ? -5.932 -0.417 17.957 1.00 97.25 115 ALA A N 1
ATOM 940 C CA . ALA A 1 115 ? -4.814 -0.831 18.800 1.00 97.25 115 ALA A CA 1
ATOM 941 C C . ALA A 1 115 ? -3.850 -1.756 18.035 1.00 97.25 115 ALA A C 1
ATOM 943 O O . ALA A 1 115 ? -2.635 -1.568 18.111 1.00 97.25 115 ALA A O 1
ATOM 944 N N . ILE A 1 116 ? -4.372 -2.673 17.213 1.00 97.62 116 ILE A N 1
ATOM 945 C CA . ILE A 1 116 ? -3.558 -3.529 16.333 1.00 97.62 116 ILE A CA 1
ATOM 946 C C . ILE A 1 116 ? -2.862 -2.694 15.249 1.00 97.62 116 ILE A C 1
ATOM 948 O O . ILE A 1 116 ? -1.654 -2.835 15.043 1.00 97.62 116 ILE A O 1
ATOM 952 N N . LEU A 1 117 ? -3.579 -1.770 14.597 1.00 96.69 117 LEU A N 1
ATOM 953 C CA . LEU A 1 117 ? -2.997 -0.877 13.583 1.00 96.69 117 LEU A CA 1
ATOM 954 C C . LEU A 1 117 ? -1.897 0.041 14.150 1.00 96.69 117 LEU A C 1
ATOM 956 O O . LEU A 1 117 ? -1.064 0.537 13.390 1.00 96.69 117 LEU A O 1
ATOM 960 N N . LYS A 1 118 ? -1.875 0.273 15.467 1.00 96.94 118 LYS A N 1
ATOM 961 C CA . LYS A 1 118 ? -0.854 1.063 16.177 1.00 96.94 118 LYS A CA 1
ATOM 962 C C . LYS A 1 118 ? 0.214 0.213 16.872 1.00 96.94 118 LYS A C 1
ATOM 964 O O . LYS A 1 118 ? 1.065 0.773 17.555 1.00 96.94 118 LYS A O 1
ATOM 969 N N . SER A 1 119 ? 0.183 -1.107 16.707 1.00 97.56 119 SER A N 1
ATOM 970 C CA . SER A 1 119 ? 1.195 -2.008 17.265 1.00 97.56 119 SER A CA 1
ATOM 971 C C . SER A 1 119 ? 2.590 -1.752 16.683 1.00 97.56 119 SER A C 1
ATOM 973 O O . SER A 1 119 ? 2.725 -1.267 15.557 1.00 97.56 119 SER A O 1
ATOM 975 N N . ASP A 1 120 ? 3.633 -2.156 17.412 1.00 97.69 120 ASP A N 1
ATOM 976 C CA . ASP A 1 120 ? 5.028 -2.053 16.957 1.00 97.69 120 ASP A CA 1
ATOM 977 C C . ASP A 1 120 ? 5.258 -2.755 15.613 1.00 97.69 120 ASP A C 1
ATOM 979 O O . ASP A 1 120 ? 6.015 -2.279 14.767 1.00 97.69 120 ASP A O 1
ATOM 983 N N . GLU A 1 121 ? 4.567 -3.873 15.384 1.00 96.69 121 GLU A N 1
ATOM 984 C CA . GLU A 1 121 ? 4.616 -4.598 14.119 1.00 96.69 121 GLU A CA 1
ATOM 985 C C . GLU A 1 121 ? 4.070 -3.759 12.958 1.00 96.69 121 GLU A C 1
ATOM 987 O O . GLU A 1 121 ? 4.697 -3.684 11.899 1.00 96.69 121 GLU A O 1
ATOM 992 N N . SER A 1 122 ? 2.923 -3.113 13.164 1.00 96.12 122 SER A N 1
ATOM 993 C CA . SER A 1 122 ? 2.291 -2.241 12.175 1.00 96.12 122 SER A CA 1
ATOM 994 C C . SER A 1 122 ? 3.120 -0.977 11.921 1.00 96.12 122 SER A C 1
ATOM 996 O O . SER A 1 122 ? 3.301 -0.561 10.776 1.00 96.12 122 SER A O 1
ATOM 998 N N . ILE A 1 123 ? 3.710 -0.396 12.970 1.00 96.56 123 ILE A N 1
ATOM 999 C CA . ILE A 1 123 ? 4.627 0.745 12.845 1.00 96.56 123 ILE A CA 1
ATOM 1000 C C . ILE A 1 123 ? 5.860 0.350 12.029 1.00 96.56 123 ILE A C 1
ATOM 1002 O O . ILE A 1 123 ? 6.248 1.079 11.117 1.00 96.56 123 ILE A O 1
ATOM 1006 N N . LYS A 1 124 ? 6.450 -0.818 12.309 1.00 97.25 124 LYS A N 1
ATOM 1007 C CA . LYS A 1 124 ? 7.573 -1.343 11.527 1.00 97.25 124 LYS A CA 1
ATOM 1008 C C . LYS A 1 124 ? 7.190 -1.531 10.060 1.00 97.25 124 LYS A C 1
ATOM 1010 O O . LYS A 1 124 ? 7.933 -1.100 9.188 1.00 97.25 124 LYS A O 1
ATOM 1015 N N . LEU A 1 125 ? 6.004 -2.075 9.792 1.00 96.94 125 LEU A N 1
ATOM 1016 C CA . LEU A 1 125 ? 5.500 -2.238 8.431 1.00 96.94 125 LEU A CA 1
ATOM 1017 C C . LEU A 1 125 ? 5.361 -0.888 7.692 1.00 96.94 125 LEU A C 1
ATOM 1019 O O . LEU A 1 125 ? 5.702 -0.793 6.516 1.00 96.94 125 LEU A O 1
ATOM 1023 N N . LEU A 1 126 ? 4.924 0.179 8.372 1.00 96.69 126 LEU A N 1
ATOM 1024 C CA . LEU A 1 126 ? 4.863 1.536 7.801 1.00 96.69 126 LEU A CA 1
ATOM 1025 C C . LEU A 1 126 ? 6.251 2.144 7.537 1.00 96.69 126 LEU A C 1
ATOM 1027 O O . LEU A 1 126 ? 6.402 2.951 6.612 1.00 96.69 126 LEU A O 1
ATOM 1031 N N . ILE A 1 127 ? 7.257 1.789 8.339 1.00 96.75 127 ILE A N 1
ATOM 1032 C CA . ILE A 1 127 ? 8.657 2.163 8.091 1.00 96.75 127 ILE A CA 1
ATOM 1033 C C . ILE A 1 127 ? 9.164 1.445 6.839 1.00 96.75 127 ILE A C 1
ATOM 1035 O O . ILE A 1 127 ? 9.678 2.108 5.940 1.00 96.75 127 ILE A O 1
ATOM 1039 N N . ASP A 1 128 ? 8.941 0.134 6.736 1.00 95.56 128 ASP A N 1
ATOM 1040 C CA . ASP A 1 128 ? 9.309 -0.668 5.563 1.00 95.56 128 ASP A CA 1
ATOM 1041 C C . ASP A 1 128 ? 8.638 -0.113 4.291 1.00 95.56 128 ASP A C 1
ATOM 1043 O O . ASP A 1 128 ? 9.298 0.112 3.277 1.00 95.56 128 ASP A O 1
ATOM 1047 N N . GLN A 1 129 ? 7.354 0.259 4.372 1.00 96.81 129 GLN A N 1
ATOM 1048 C CA . GLN A 1 129 ? 6.649 0.938 3.280 1.00 96.81 129 GLN A CA 1
ATOM 1049 C C . GLN A 1 129 ? 7.295 2.269 2.887 1.00 96.81 129 GLN A C 1
ATOM 1051 O O . GLN A 1 129 ? 7.367 2.602 1.707 1.00 96.81 129 GLN A O 1
ATOM 1056 N N . SER A 1 130 ? 7.733 3.058 3.871 1.00 96.81 130 SER A N 1
ATOM 1057 C CA . SER A 1 130 ? 8.363 4.358 3.620 1.00 96.81 130 SER A CA 1
ATOM 1058 C C . SER A 1 130 ? 9.708 4.176 2.908 1.00 96.81 130 SER A C 1
ATOM 1060 O O . SER A 1 130 ? 9.993 4.890 1.950 1.00 96.81 130 SER A O 1
ATOM 1062 N N . ASN A 1 131 ? 10.479 3.157 3.298 1.00 96.00 131 ASN A N 1
ATOM 1063 C CA . ASN A 1 131 ? 11.722 2.790 2.624 1.00 96.00 131 ASN A CA 1
ATOM 1064 C C . ASN A 1 131 ? 11.474 2.349 1.173 1.00 96.00 131 ASN A C 1
ATOM 1066 O O . ASN A 1 131 ? 12.180 2.804 0.274 1.00 96.00 131 ASN A O 1
ATOM 1070 N N . LEU A 1 132 ? 10.451 1.521 0.927 1.00 95.12 132 LEU A N 1
ATOM 1071 C CA . LEU A 1 132 ? 10.044 1.117 -0.425 1.00 95.12 132 LEU A CA 1
ATOM 1072 C C . LEU A 1 132 ? 9.662 2.324 -1.293 1.00 95.12 132 LEU A C 1
ATOM 1074 O O . LEU A 1 132 ? 10.119 2.447 -2.429 1.00 95.12 132 LEU A O 1
ATOM 1078 N N . ILE A 1 133 ? 8.866 3.249 -0.748 1.00 96.31 133 ILE A N 1
ATOM 1079 C CA . ILE A 1 133 ? 8.475 4.491 -1.428 1.00 96.31 133 ILE A CA 1
ATOM 1080 C C . ILE A 1 133 ? 9.713 5.307 -1.824 1.00 96.31 133 ILE A C 1
ATOM 1082 O O . ILE A 1 133 ? 9.801 5.762 -2.967 1.00 96.31 133 ILE A O 1
ATOM 1086 N N . ASP A 1 134 ? 10.676 5.472 -0.915 1.00 95.31 134 ASP A N 1
ATOM 1087 C CA . ASP A 1 134 ? 11.901 6.234 -1.173 1.00 95.31 134 ASP A CA 1
ATOM 1088 C C . ASP A 1 134 ? 12.799 5.563 -2.219 1.00 95.31 134 ASP A C 1
ATOM 1090 O O . ASP A 1 134 ? 13.380 6.247 -3.065 1.00 95.31 134 ASP A O 1
ATOM 1094 N N . GLN A 1 135 ? 12.907 4.232 -2.196 1.00 93.06 135 GLN A N 1
ATOM 1095 C CA . GLN A 1 135 ? 13.643 3.475 -3.211 1.00 93.06 135 GLN A CA 1
ATOM 1096 C C . GLN A 1 135 ? 13.020 3.655 -4.601 1.00 93.06 135 GLN A C 1
ATOM 1098 O O . GLN A 1 135 ? 13.721 3.996 -5.553 1.00 93.06 135 GLN A O 1
ATOM 1103 N N . ILE A 1 136 ? 11.701 3.488 -4.718 1.00 92.75 136 ILE A N 1
ATOM 1104 C CA . ILE A 1 136 ? 10.995 3.627 -5.998 1.00 92.75 136 ILE A CA 1
ATOM 1105 C C . ILE A 1 136 ? 11.084 5.067 -6.507 1.00 92.75 136 ILE A C 1
ATOM 1107 O O . ILE A 1 136 ? 11.319 5.284 -7.693 1.00 92.75 136 ILE A O 1
ATOM 1111 N N . LYS A 1 137 ? 10.962 6.059 -5.618 1.00 92.62 137 LYS A N 1
ATOM 1112 C CA . LYS A 1 137 ? 11.107 7.470 -5.982 1.00 92.62 137 LYS A CA 1
ATOM 1113 C C . LYS A 1 137 ? 12.475 7.761 -6.604 1.00 92.62 137 LYS A C 1
ATOM 1115 O O . LYS A 1 137 ? 12.533 8.398 -7.651 1.00 92.62 137 LYS A O 1
ATOM 1120 N N . LYS A 1 138 ? 13.561 7.251 -6.011 1.00 90.00 138 LYS A N 1
ATOM 1121 C CA . LYS A 1 138 ? 14.916 7.398 -6.572 1.00 90.00 138 LYS A CA 1
ATOM 1122 C C . LYS A 1 138 ? 15.036 6.785 -7.967 1.00 90.00 138 LYS A C 1
ATOM 1124 O O . LYS A 1 138 ? 15.689 7.376 -8.815 1.00 90.00 138 LYS A O 1
ATOM 1129 N N . ASN A 1 139 ? 14.381 5.650 -8.214 1.00 84.25 139 ASN A N 1
ATOM 1130 C CA . ASN A 1 139 ? 14.382 4.995 -9.526 1.00 84.25 139 ASN A CA 1
ATOM 1131 C C . ASN A 1 139 ? 13.554 5.745 -10.586 1.00 84.25 139 ASN A C 1
ATOM 1133 O O . ASN A 1 139 ? 13.768 5.541 -11.773 1.00 84.25 139 ASN A O 1
ATOM 1137 N N . ILE A 1 140 ? 12.588 6.572 -10.174 1.00 87.31 140 ILE A N 1
ATOM 1138 C CA . ILE A 1 140 ? 11.800 7.424 -11.080 1.00 87.31 140 ILE A CA 1
ATOM 1139 C C . ILE A 1 140 ? 12.563 8.709 -11.432 1.00 87.31 140 ILE A C 1
ATOM 1141 O O . ILE A 1 140 ? 12.423 9.219 -12.541 1.00 87.31 140 ILE A O 1
ATOM 1145 N N . GLU A 1 141 ? 13.303 9.269 -10.470 1.00 82.62 141 GLU A N 1
ATOM 1146 C CA . GLU A 1 141 ? 13.999 10.557 -10.603 1.00 82.62 141 GLU A CA 1
ATOM 1147 C C . GLU A 1 141 ? 15.414 10.449 -11.203 1.00 82.62 141 GLU A C 1
ATOM 1149 O O . GLU A 1 141 ? 15.949 11.471 -11.641 1.00 82.62 141 GLU A O 1
ATOM 1154 N N . GLY A 1 142 ? 16.022 9.257 -11.190 1.00 66.88 142 GLY A N 1
ATOM 1155 C CA . GLY A 1 142 ? 17.355 8.975 -11.744 1.00 66.88 142 GLY A CA 1
ATOM 1156 C C . GLY A 1 142 ? 17.328 8.571 -13.210 1.00 66.88 142 GLY A C 1
ATOM 1157 O O . GLY A 1 142 ? 18.200 9.076 -13.953 1.00 66.88 142 GLY A O 1
#

Organism: NCBI:txid1802540